Protein AF-A0A2H3CE63-F1 (afdb_monomer_lite)

Sequence (148 aa):
FRTIIHSARSVQRCSPAITLVVSEGSTDFSVSFKISPFRQHSTDNQELPSFETFNFQRMLAQLVNIGSPATDALTCLESNEADTGHVYLFSHAIIGNMLDILQSKEHGFPTDVQDEVRTIIYYCHNEIMGKQGQLYSPIYLATVYLNP

Structure (mmCIF, N/CA/C/O backbone):
data_AF-A0A2H3CE63-F1
#
_entry.id   AF-A0A2H3CE63-F1
#
loop_
_atom_site.group_PDB
_atom_site.id
_atom_site.type_symbol
_atom_site.label_atom_id
_atom_site.label_alt_id
_atom_site.label_comp_id
_atom_site.label_asym_id
_atom_site.label_entity_id
_atom_site.label_seq_id
_atom_site.pdbx_PDB_ins_code
_atom_site.Cartn_x
_atom_site.Cartn_y
_atom_site.Cartn_z
_atom_site.occupancy
_atom_site.B_iso_or_equiv
_atom_site.auth_seq_id
_atom_site.auth_comp_id
_atom_site.auth_asym_id
_atom_site.auth_atom_id
_atom_site.pdbx_PDB_model_num
ATOM 1 N N . PHE A 1 1 ? -6.321 8.670 -4.808 1.00 71.31 1 PHE A N 1
ATOM 2 C CA . PHE A 1 1 ? -5.746 7.568 -4.005 1.00 71.31 1 PHE A CA 1
ATOM 3 C C . PHE A 1 1 ? -5.067 8.079 -2.730 1.00 71.31 1 PHE A C 1
ATOM 5 O O . PHE A 1 1 ? -5.590 7.815 -1.657 1.00 71.31 1 PHE A O 1
ATOM 12 N N . ARG A 1 2 ? -4.009 8.905 -2.824 1.00 85.75 2 ARG A N 1
ATOM 13 C CA . ARG A 1 2 ? -3.311 9.553 -1.686 1.00 85.75 2 ARG A CA 1
ATOM 14 C C . ARG A 1 2 ? -4.234 10.172 -0.623 1.00 85.75 2 ARG A C 1
ATOM 16 O O . ARG A 1 2 ? -4.022 9.971 0.566 1.00 85.75 2 ARG A O 1
ATOM 23 N N . THR A 1 3 ? -5.300 10.856 -1.041 1.00 90.00 3 THR A N 1
ATOM 24 C CA . THR A 1 3 ? -6.294 11.449 -0.128 1.00 90.00 3 THR A CA 1
ATOM 25 C C . THR A 1 3 ? -6.951 10.421 0.791 1.00 90.00 3 THR A C 1
ATOM 27 O O . THR A 1 3 ? -7.083 10.684 1.978 1.00 90.00 3 THR A O 1
ATOM 30 N N . ILE A 1 4 ? -7.313 9.238 0.278 1.00 93.38 4 ILE A N 1
ATOM 31 C CA . ILE A 1 4 ? -7.984 8.190 1.066 1.00 93.38 4 ILE A CA 1
ATOM 32 C C . ILE A 1 4 ? -7.048 7.676 2.163 1.00 93.38 4 ILE A C 1
ATOM 34 O O . ILE A 1 4 ? -7.460 7.561 3.313 1.00 93.38 4 ILE A O 1
ATOM 38 N N . ILE A 1 5 ? -5.778 7.428 1.828 1.00 95.00 5 ILE A N 1
ATOM 39 C CA . ILE A 1 5 ? -4.772 6.956 2.790 1.00 95.00 5 ILE A CA 1
ATOM 40 C C . ILE A 1 5 ? -4.473 8.026 3.845 1.00 95.00 5 ILE A C 1
ATOM 42 O O . ILE A 1 5 ? -4.409 7.711 5.032 1.00 95.00 5 ILE A O 1
ATOM 46 N N . HIS A 1 6 ? -4.374 9.300 3.456 1.00 92.88 6 HIS A N 1
ATOM 47 C CA . HIS A 1 6 ? -4.218 10.401 4.415 1.00 92.88 6 HIS A CA 1
ATOM 48 C C . HIS A 1 6 ? -5.427 10.552 5.335 1.00 92.88 6 HIS A C 1
ATOM 50 O O . HIS A 1 6 ? -5.250 10.707 6.543 1.00 92.88 6 HIS A O 1
ATOM 56 N N . SER A 1 7 ? -6.646 10.452 4.801 1.00 94.06 7 SER A N 1
ATOM 57 C CA . SER A 1 7 ? -7.869 10.451 5.607 1.00 94.06 7 SER A CA 1
ATOM 58 C C . SER A 1 7 ? -7.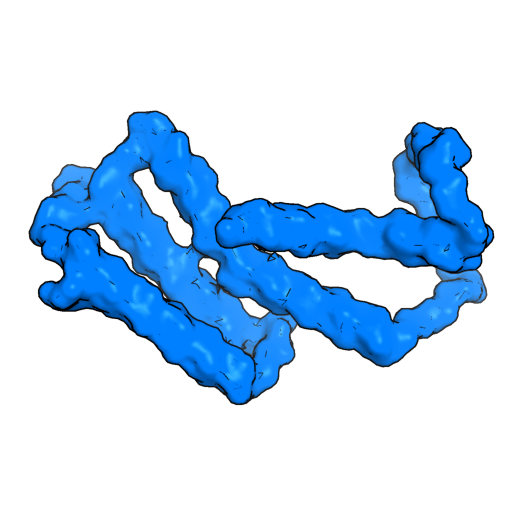889 9.273 6.581 1.00 94.06 7 SER A C 1
ATOM 60 O O . SER A 1 7 ? -8.117 9.482 7.769 1.00 94.06 7 SER A O 1
ATOM 62 N N . ALA A 1 8 ? -7.566 8.061 6.124 1.00 95.31 8 ALA A N 1
ATOM 63 C CA . ALA A 1 8 ? -7.467 6.873 6.972 1.00 95.31 8 ALA A CA 1
ATOM 64 C C . ALA A 1 8 ? -6.427 7.049 8.093 1.00 95.31 8 ALA A C 1
ATOM 66 O O . ALA A 1 8 ? -6.708 6.776 9.260 1.00 95.31 8 ALA A O 1
ATOM 67 N N . ARG A 1 9 ? -5.250 7.595 7.769 1.00 93.75 9 ARG A N 1
ATOM 68 C CA . ARG A 1 9 ? -4.195 7.900 8.745 1.00 93.75 9 ARG A CA 1
ATOM 69 C C . ARG A 1 9 ? -4.624 8.983 9.736 1.00 93.75 9 ARG A C 1
ATOM 71 O O . ARG A 1 9 ? -4.278 8.904 10.913 1.00 93.75 9 ARG A O 1
ATOM 78 N N . SER A 1 10 ? -5.392 9.977 9.288 1.00 93.75 10 SER A N 1
ATOM 79 C CA . SER A 1 10 ? -5.977 10.989 10.170 1.00 93.75 10 SER A CA 1
ATOM 80 C C . SER A 1 10 ? -6.978 10.365 11.137 1.00 93.75 10 SER A C 1
ATOM 82 O O . SER A 1 10 ? -6.900 10.634 12.331 1.00 93.75 10 SER A O 1
ATOM 84 N N . VAL A 1 11 ? -7.868 9.490 10.658 1.00 93.38 11 VAL A N 1
ATOM 85 C CA . VAL A 1 11 ? -8.806 8.751 11.518 1.00 93.38 11 VAL A CA 1
ATOM 86 C C . VAL A 1 11 ? -8.043 7.909 12.541 1.00 93.38 11 VAL A C 1
ATOM 88 O O . VAL A 1 11 ? -8.357 7.962 13.726 1.00 93.38 11 VAL A O 1
ATOM 91 N N . GLN A 1 12 ? -6.992 7.201 12.117 1.00 93.00 12 GLN A N 1
ATOM 92 C CA . GLN A 1 12 ? -6.167 6.381 13.005 1.00 93.00 12 GLN A CA 1
ATOM 93 C C . GLN A 1 12 ? -5.517 7.219 14.118 1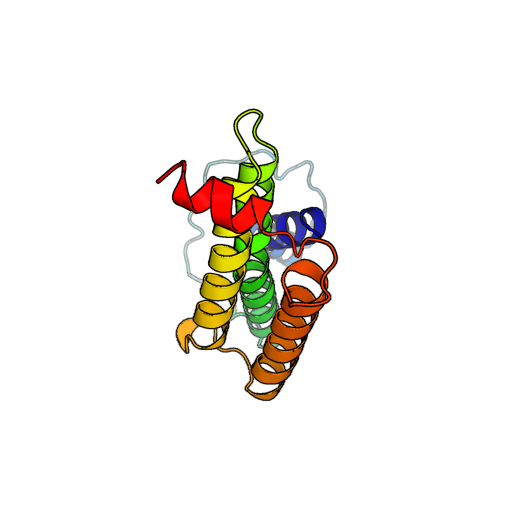.00 93.00 12 GLN A C 1
ATOM 95 O O . GLN A 1 12 ? -5.580 6.849 15.289 1.00 93.00 12 GLN A O 1
ATOM 100 N N . ARG A 1 13 ? -4.942 8.380 13.777 1.00 90.19 13 ARG A N 1
ATOM 101 C CA . ARG A 1 13 ? -4.321 9.301 14.747 1.00 90.19 13 ARG A CA 1
ATOM 102 C C . ARG A 1 13 ? -5.335 9.948 15.685 1.00 90.19 13 ARG A C 1
ATOM 104 O O . ARG A 1 13 ? -5.039 10.149 16.858 1.00 90.19 13 ARG A O 1
ATOM 111 N N . CYS A 1 14 ? -6.519 10.272 15.176 1.00 89.75 14 CYS A N 1
ATOM 112 C CA . CYS A 1 14 ? -7.588 10.891 15.950 1.00 89.75 14 CYS A CA 1
ATOM 113 C C . CYS A 1 14 ? -8.442 9.872 16.718 1.00 89.75 14 CYS A C 1
ATOM 115 O O . CYS A 1 14 ? -9.298 10.294 17.490 1.00 89.75 14 CYS A O 1
ATOM 117 N N . SER A 1 15 ? -8.215 8.561 16.563 1.00 86.88 15 SER A N 1
ATOM 118 C CA . SER A 1 15 ? -9.024 7.513 17.202 1.00 86.88 15 SER A CA 1
ATOM 119 C C . SER A 1 15 ? -9.197 7.700 18.717 1.00 86.88 15 SER A C 1
ATOM 121 O O . SER A 1 15 ? -10.332 7.542 19.170 1.00 86.88 15 SER A O 1
ATOM 123 N N . PRO A 1 16 ? -8.174 8.090 19.509 1.00 83.38 16 PRO A N 1
ATOM 124 C CA . PRO A 1 16 ? -8.363 8.344 20.939 1.00 83.38 16 PRO A CA 1
ATOM 125 C C . PRO A 1 16 ? -9.325 9.506 21.215 1.00 83.38 16 PRO A C 1
ATOM 127 O O . PRO A 1 16 ? -10.220 9.383 22.045 1.00 83.38 16 PRO A O 1
ATOM 130 N N . ALA A 1 17 ? -9.186 10.612 20.478 1.00 82.12 17 ALA A N 1
ATOM 131 C CA . ALA A 1 17 ? -10.049 11.783 20.625 1.00 82.12 17 ALA A CA 1
ATOM 132 C C . ALA A 1 17 ? -11.488 11.494 20.169 1.00 82.12 17 ALA A C 1
ATOM 134 O O . ALA A 1 17 ? -12.435 11.891 20.838 1.00 82.12 17 ALA A O 1
ATOM 135 N N . ILE A 1 18 ? -11.656 10.755 19.067 1.00 83.38 18 ILE A N 1
ATOM 136 C CA . ILE A 1 18 ? -12.970 10.311 18.580 1.00 83.38 18 ILE A CA 1
ATOM 137 C C . ILE A 1 18 ? -13.649 9.429 19.634 1.00 83.38 18 ILE A C 1
ATOM 139 O O . ILE A 1 18 ? -14.820 9.631 19.937 1.00 83.38 18 ILE A O 1
ATOM 143 N N . THR A 1 19 ? -12.908 8.487 20.224 1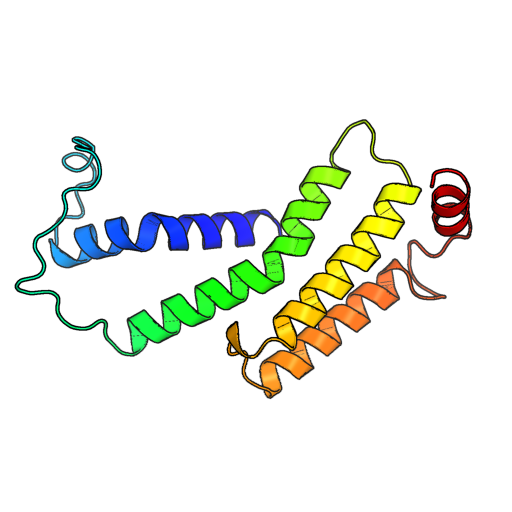.00 81.25 19 THR A N 1
ATOM 144 C CA . THR A 1 19 ? -13.434 7.589 21.264 1.00 81.25 19 THR A CA 1
ATOM 145 C C . THR A 1 19 ? -13.881 8.373 22.495 1.00 81.25 19 THR A C 1
ATOM 147 O O . THR A 1 19 ? -14.967 8.124 23.008 1.00 81.25 19 THR A O 1
ATOM 150 N N . LEU A 1 20 ? -13.085 9.361 22.922 1.00 77.25 20 LEU A N 1
ATOM 151 C CA . LEU A 1 20 ? -13.419 10.239 24.043 1.00 77.25 20 LEU A CA 1
ATOM 152 C C . LEU A 1 20 ? -14.741 10.982 23.795 1.00 77.25 20 LEU A C 1
ATOM 154 O O . LEU A 1 20 ? -15.663 10.869 24.596 1.00 77.25 20 LEU A O 1
ATOM 158 N N . VAL A 1 21 ? -14.861 11.663 22.653 1.00 76.38 21 VAL A N 1
ATOM 159 C CA . VAL A 1 21 ? -16.064 12.431 22.282 1.00 76.38 21 VAL A CA 1
ATOM 160 C C . VAL A 1 21 ? -17.311 11.546 22.248 1.00 76.38 21 VAL A C 1
ATOM 162 O O . VAL A 1 21 ? -18.364 11.939 22.747 1.00 76.38 21 VAL A O 1
ATOM 165 N N . VAL A 1 22 ? -17.196 10.333 21.699 1.00 76.00 22 VAL A N 1
ATOM 166 C CA . VAL A 1 22 ? -18.303 9.367 21.674 1.00 76.00 22 VAL A CA 1
ATOM 167 C C . VAL A 1 22 ? -18.674 8.916 23.090 1.00 76.00 22 VAL A C 1
ATOM 169 O O . VAL A 1 22 ? -19.859 8.845 23.406 1.00 76.00 22 VAL A O 1
ATOM 172 N N . SER A 1 23 ? -17.687 8.649 23.951 1.00 74.62 23 SER A N 1
ATOM 173 C CA . SER A 1 23 ? -17.920 8.199 25.331 1.00 74.62 23 SER A CA 1
ATOM 174 C C . SER A 1 23 ? -18.524 9.277 26.239 1.00 74.62 23 SER A C 1
ATOM 176 O O . SER A 1 23 ? -19.321 8.963 27.118 1.00 74.62 23 SER A O 1
ATOM 178 N N . GLU A 1 24 ? -18.194 10.550 26.008 1.00 73.69 24 GLU A N 1
ATOM 179 C CA . GLU A 1 24 ? -18.690 11.681 26.799 1.00 73.69 24 GLU A CA 1
ATOM 180 C C . GLU A 1 24 ? -20.085 12.155 26.349 1.00 73.69 24 GLU A C 1
ATOM 182 O O . GLU A 1 24 ? -20.701 12.983 27.020 1.00 73.69 24 GLU A O 1
ATOM 187 N N . GLY A 1 25 ? -20.597 11.661 25.211 1.00 63.38 25 GLY A N 1
ATOM 188 C CA . GLY A 1 25 ? -21.910 12.032 24.664 1.00 63.38 25 GLY A CA 1
ATOM 189 C C . GLY A 1 25 ? -22.042 13.510 24.266 1.00 63.38 25 GLY A C 1
ATOM 190 O O . GLY A 1 25 ? -23.127 13.954 23.892 1.00 63.38 25 GLY A O 1
ATOM 191 N N . SER A 1 26 ? -20.951 14.277 24.339 1.00 59.06 26 SER A N 1
ATOM 192 C CA . SER A 1 26 ? -20.899 15.697 24.012 1.00 59.06 26 SER A CA 1
ATOM 193 C C . SER A 1 26 ? -20.242 15.877 22.650 1.00 59.06 26 SER A C 1
ATOM 195 O O . SER A 1 26 ? -19.027 15.785 22.507 1.00 59.06 26 SER A O 1
ATOM 197 N N . THR A 1 27 ? -21.044 16.167 21.628 1.00 57.66 27 THR A N 1
ATOM 198 C CA . THR A 1 27 ? -20.561 16.514 20.280 1.00 57.66 27 THR A CA 1
ATOM 199 C C . THR A 1 27 ? -20.026 17.948 20.193 1.00 57.66 27 THR A C 1
ATOM 201 O O . THR A 1 27 ? -19.809 18.463 19.095 1.00 57.66 27 THR A O 1
ATOM 204 N N . ASP A 1 28 ? -19.868 18.630 21.330 1.00 54.25 28 ASP A N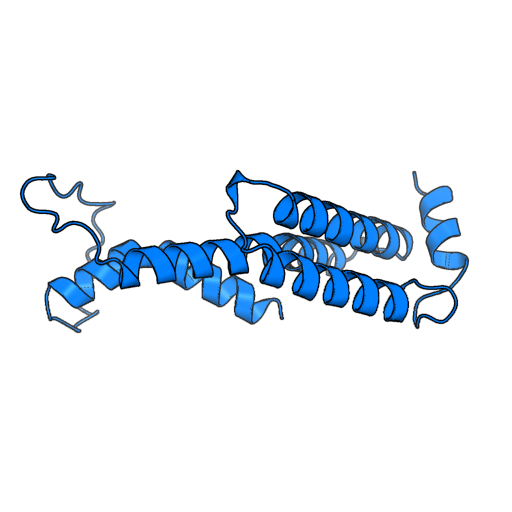 1
ATOM 205 C CA . ASP A 1 28 ? -19.428 20.015 21.370 1.00 54.25 28 ASP A CA 1
ATOM 206 C C . ASP A 1 28 ? -17.897 20.110 21.332 1.00 54.25 28 ASP A C 1
ATOM 208 O O . ASP A 1 28 ? -17.201 20.173 22.349 1.00 54.25 28 ASP A O 1
ATOM 212 N N . PHE A 1 29 ? -17.368 20.155 20.108 1.00 55.44 29 PHE A N 1
ATOM 213 C CA . PHE A 1 29 ? -15.945 20.361 19.841 1.00 55.44 29 PHE A CA 1
ATOM 214 C C . PHE A 1 29 ? -15.427 21.738 20.309 1.00 55.44 29 PHE A C 1
ATOM 216 O O . PHE A 1 29 ? -14.217 21.981 20.268 1.00 55.44 29 PHE A O 1
ATOM 223 N N . SER A 1 30 ? -16.310 22.647 20.757 1.00 54.28 30 SER A N 1
ATOM 224 C CA . SER A 1 30 ? -15.926 23.977 21.245 1.00 54.28 30 SER A CA 1
ATOM 225 C C . SER A 1 30 ? -15.240 23.942 22.617 1.00 54.28 30 SER A C 1
ATOM 227 O O . SER A 1 30 ? -14.412 24.806 22.912 1.00 54.28 30 SER A O 1
ATOM 229 N N . VAL A 1 31 ? -15.505 22.915 23.435 1.00 48.56 31 VAL A N 1
ATOM 230 C CA . VAL A 1 31 ? -14.929 22.779 24.787 1.00 48.56 31 VAL A CA 1
ATOM 231 C C . VAL A 1 31 ? -13.612 21.988 24.771 1.00 48.56 31 VAL A C 1
ATOM 233 O O . VAL A 1 31 ? -12.720 22.238 25.586 1.00 48.56 31 VAL A O 1
ATOM 236 N N . SER A 1 32 ? -13.427 21.096 23.792 1.00 46.25 32 SER A N 1
ATOM 237 C CA . SER A 1 32 ? -12.270 20.192 23.694 1.00 46.25 32 SER A CA 1
ATOM 238 C C . SER A 1 32 ? -10.975 20.839 23.179 1.00 46.25 32 SER A C 1
ATOM 240 O O . SER A 1 32 ? -9.924 20.205 23.205 1.00 46.25 32 SER A O 1
ATOM 242 N N . PHE A 1 33 ? -11.004 22.105 22.742 1.00 44.62 33 PHE A N 1
ATOM 243 C CA . PHE A 1 33 ? -9.795 22.819 22.296 1.00 44.62 33 PHE A CA 1
ATOM 244 C C . PHE A 1 33 ? -8.943 23.388 23.445 1.00 44.62 33 PHE A C 1
ATOM 246 O O . PHE A 1 33 ? -7.871 23.947 23.206 1.00 44.62 33 PHE A O 1
ATOM 253 N N . LYS A 1 34 ? -9.346 23.187 24.709 1.00 43.62 34 LYS A N 1
ATOM 254 C CA . LYS A 1 34 ? -8.428 23.273 25.858 1.00 43.62 34 LYS A CA 1
ATOM 255 C C . LYS A 1 34 ? -7.568 22.008 25.917 1.00 43.62 34 LYS A C 1
ATOM 257 O O . LYS A 1 34 ? -7.656 21.217 26.851 1.00 43.62 34 LYS A O 1
ATOM 262 N N . ILE A 1 35 ? -6.745 21.813 24.892 1.00 44.34 35 ILE A N 1
ATOM 263 C CA . ILE A 1 35 ? -5.771 20.728 24.821 1.00 44.34 35 ILE A CA 1
ATOM 264 C C . ILE A 1 35 ? -4.686 21.032 25.864 1.00 44.34 35 ILE A C 1
ATOM 266 O O . ILE A 1 35 ? -3.698 21.706 25.580 1.00 44.34 35 ILE A O 1
ATOM 270 N N . SER A 1 36 ? -4.865 20.544 27.095 1.00 39.94 36 SER A N 1
ATOM 271 C CA . SER A 1 36 ? -3.696 20.135 27.872 1.00 39.94 36 SER A CA 1
ATOM 272 C C . SER A 1 36 ? -3.080 18.949 27.123 1.00 39.94 36 SER A C 1
ATOM 274 O O . SER A 1 36 ? -3.830 18.139 26.566 1.00 39.94 36 SER A O 1
ATOM 276 N N . PRO A 1 37 ? -1.746 18.819 27.063 1.00 45.03 37 PRO A N 1
ATOM 277 C CA . PRO A 1 37 ? -1.140 17.701 26.360 1.00 45.03 37 PRO A CA 1
ATOM 278 C C . PRO A 1 37 ? -1.648 16.433 27.039 1.00 45.03 37 PRO A C 1
ATOM 280 O O . PRO A 1 37 ? -1.574 16.352 28.262 1.00 45.03 37 PRO A O 1
ATOM 283 N N . PHE A 1 38 ? -2.241 15.523 26.262 1.00 46.41 38 PHE A N 1
ATOM 284 C CA . PHE A 1 38 ? -2.480 14.127 26.627 1.00 46.41 38 PHE A CA 1
ATOM 285 C C . PHE A 1 38 ? -2.672 13.913 28.131 1.00 46.41 38 PHE A C 1
ATOM 287 O O . PHE A 1 38 ? -1.752 13.472 28.823 1.00 46.41 38 PHE A O 1
ATOM 294 N N . ARG A 1 39 ? -3.848 14.265 28.666 1.00 42.41 39 ARG A N 1
ATOM 295 C CA . ARG A 1 39 ? -4.173 13.883 30.040 1.00 42.41 39 ARG A CA 1
ATOM 296 C C . ARG A 1 39 ? -4.089 12.359 30.074 1.00 42.41 39 ARG A C 1
ATOM 298 O O . ARG A 1 39 ? -4.900 11.687 29.445 1.00 42.41 39 ARG A O 1
ATOM 305 N N . GLN A 1 40 ? -3.063 11.844 30.748 1.00 45.31 40 GLN A N 1
ATOM 306 C CA . GLN A 1 40 ? -2.981 10.462 31.193 1.00 45.31 40 GLN A CA 1
ATOM 307 C C . GLN A 1 40 ? -4.264 10.213 31.981 1.00 45.31 40 GLN A C 1
ATOM 309 O O . GLN A 1 40 ? -4.383 10.620 33.135 1.00 45.31 40 GLN A O 1
ATOM 314 N N . HIS A 1 41 ? -5.287 9.676 31.322 1.00 44.34 41 HIS A N 1
ATOM 315 C CA . HIS A 1 41 ? -6.438 9.171 32.035 1.00 44.34 41 HIS A CA 1
ATOM 316 C C . HIS A 1 41 ? -5.963 7.915 32.741 1.00 44.34 41 HIS A C 1
ATOM 318 O O . HIS A 1 41 ? -5.635 6.912 32.111 1.00 44.34 41 HIS A O 1
ATOM 324 N N . SER A 1 42 ? -5.842 8.053 34.059 1.00 41.66 42 SER A N 1
ATOM 325 C CA . SER A 1 42 ? -5.662 6.966 34.997 1.00 41.66 42 SER A CA 1
ATOM 326 C C . SER A 1 42 ? -6.622 5.835 34.636 1.00 41.66 42 SER A C 1
ATOM 328 O O . SER A 1 42 ? -7.833 6.018 34.508 1.00 41.66 42 SER A O 1
ATOM 330 N N . THR A 1 43 ? -6.018 4.683 34.407 1.00 43.94 43 THR A N 1
ATOM 331 C CA . THR A 1 43 ? -6.567 3.421 33.927 1.00 43.94 43 THR A CA 1
ATOM 332 C C . THR A 1 43 ? -7.416 2.718 34.986 1.00 43.94 43 THR A C 1
ATOM 334 O O . THR A 1 43 ? -7.063 1.617 35.388 1.00 43.94 43 THR A O 1
ATOM 337 N N . ASP A 1 44 ? -8.505 3.326 35.460 1.00 41.28 44 ASP A N 1
ATOM 338 C CA . ASP A 1 44 ? -9.352 2.654 36.463 1.00 41.28 44 ASP A CA 1
ATOM 339 C C . ASP A 1 44 ? -10.679 2.115 35.914 1.00 41.28 44 ASP A C 1
ATOM 341 O O . ASP A 1 44 ? -11.219 1.193 36.507 1.00 41.28 44 ASP A O 1
ATOM 345 N N . ASN A 1 45 ? -11.177 2.575 34.755 1.00 44.94 45 ASN A N 1
ATOM 346 C CA . ASN A 1 45 ? -12.450 2.091 34.184 1.00 44.94 45 ASN A CA 1
ATOM 347 C C . ASN A 1 45 ? -12.462 2.028 32.640 1.00 44.94 45 ASN A C 1
ATOM 349 O O . ASN A 1 45 ? -13.465 2.372 32.016 1.00 44.94 45 ASN A O 1
ATOM 353 N N . GLN A 1 46 ? -11.360 1.645 31.984 1.00 54.91 46 GLN A N 1
ATOM 354 C CA . GLN A 1 46 ? -11.421 1.399 30.536 1.00 54.91 46 GLN A CA 1
ATOM 355 C C . GLN A 1 46 ? -12.188 0.101 30.275 1.00 54.91 46 GLN A C 1
ATOM 357 O O . GLN A 1 46 ? -11.651 -0.994 30.448 1.00 54.91 46 GLN A O 1
ATOM 362 N N . GLU A 1 47 ? -13.445 0.232 29.850 1.00 59.22 47 GLU A N 1
ATOM 363 C CA . GLU A 1 47 ? -14.159 -0.854 29.188 1.00 59.22 47 GLU A CA 1
ATOM 364 C C . GLU A 1 47 ? -13.276 -1.383 28.053 1.00 59.22 47 GLU A C 1
ATOM 366 O O . GLU A 1 47 ? -12.757 -0.619 27.231 1.00 59.22 47 GLU A O 1
ATOM 371 N N . LEU A 1 48 ? -13.051 -2.699 28.048 1.00 65.19 48 LEU A N 1
ATOM 372 C CA . LEU A 1 48 ? -12.319 -3.361 26.976 1.00 65.19 48 LEU A CA 1
ATOM 373 C C . LEU A 1 48 ? -12.969 -2.981 25.636 1.00 65.19 48 LEU A C 1
ATOM 375 O O . LEU A 1 48 ? -14.199 -3.021 25.534 1.00 65.19 48 LEU A O 1
ATOM 379 N N . PRO A 1 49 ? -12.178 -2.615 24.609 1.00 71.12 49 PRO A N 1
ATOM 380 C CA . PRO A 1 49 ? -12.735 -2.261 23.315 1.00 71.12 49 PRO A CA 1
ATOM 381 C C . PRO A 1 49 ? -13.595 -3.414 22.801 1.00 71.12 49 PRO A C 1
ATOM 383 O O . PRO A 1 49 ? -13.197 -4.580 22.866 1.00 71.12 49 PRO A O 1
ATOM 386 N N . SER A 1 50 ? -14.781 -3.081 22.289 1.00 83.44 50 SER A N 1
ATOM 387 C CA . SER A 1 50 ? -15.649 -4.073 21.665 1.00 83.44 50 SER A CA 1
ATOM 388 C C . SER A 1 50 ? -14.914 -4.769 20.516 1.00 83.44 50 SER A C 1
ATOM 390 O O . SER A 1 50 ? -14.008 -4.205 19.890 1.00 83.44 50 SER A O 1
ATOM 392 N N . PHE A 1 51 ? -15.329 -5.999 20.215 1.00 86.81 51 PHE A N 1
ATOM 393 C CA . PHE A 1 51 ? -14.786 -6.755 19.087 1.00 86.81 51 PHE A CA 1
ATOM 394 C C . PHE A 1 51 ? -14.856 -5.957 17.773 1.00 86.81 51 PHE A C 1
ATOM 396 O O . PHE A 1 51 ? -13.899 -5.951 17.001 1.00 86.81 51 PHE A O 1
ATOM 403 N N . GLU A 1 52 ? -15.942 -5.209 17.569 1.00 88.44 52 GLU A N 1
ATOM 404 C CA . GLU A 1 52 ? -16.130 -4.345 16.400 1.00 88.44 52 GLU A CA 1
ATOM 405 C C . GLU A 1 52 ? -15.109 -3.204 16.342 1.00 88.44 52 GLU A C 1
ATOM 407 O O . GLU A 1 52 ? -14.506 -2.969 15.295 1.00 88.44 52 GLU A O 1
ATOM 412 N N . THR A 1 53 ? -14.849 -2.529 17.466 1.00 86.00 53 THR A N 1
ATOM 413 C CA . THR A 1 53 ? -13.840 -1.460 17.540 1.00 86.00 53 THR A CA 1
ATOM 414 C C . THR A 1 53 ? -12.449 -1.999 17.231 1.00 86.00 53 THR A C 1
ATOM 416 O O . THR A 1 53 ? -11.707 -1.398 16.452 1.00 86.00 53 THR A O 1
ATOM 419 N N . PHE A 1 54 ? -12.104 -3.156 17.800 1.00 88.12 54 PHE A N 1
ATOM 420 C CA . PHE A 1 54 ? -10.831 -3.813 17.525 1.00 88.12 54 PHE A CA 1
ATOM 421 C C . PHE A 1 54 ? -10.704 -4.195 16.045 1.00 88.12 54 PHE A C 1
ATOM 423 O O . PHE A 1 54 ? -9.682 -3.918 15.413 1.00 88.12 54 PHE A O 1
ATOM 430 N N . ASN A 1 55 ? -11.751 -4.790 15.464 1.00 91.31 55 ASN A N 1
ATOM 431 C CA . ASN A 1 55 ? -11.744 -5.192 14.063 1.00 91.31 55 ASN A CA 1
ATOM 432 C C . ASN A 1 55 ? -11.626 -3.982 13.126 1.00 91.31 55 ASN A C 1
ATOM 434 O O . ASN A 1 55 ? -10.811 -4.004 12.204 1.00 91.31 55 ASN A O 1
ATOM 438 N N . PHE A 1 56 ? -12.356 -2.899 13.402 1.00 92.00 56 PHE A N 1
ATOM 439 C CA . PHE A 1 56 ? -12.239 -1.647 12.658 1.00 92.00 56 PHE A CA 1
ATOM 440 C C . PHE A 1 56 ? -10.817 -1.079 12.716 1.00 92.00 56 PHE A C 1
ATOM 442 O O . PHE A 1 56 ? -10.238 -0.769 11.675 1.00 92.00 56 PHE A O 1
ATOM 449 N N . GLN A 1 57 ? -10.220 -0.982 13.909 1.00 91.81 57 GLN A N 1
ATOM 450 C CA . GLN A 1 57 ? -8.850 -0.481 14.074 1.00 91.81 57 GLN A CA 1
ATOM 451 C C . GLN A 1 57 ? -7.832 -1.340 13.318 1.00 91.81 57 GLN A C 1
ATOM 453 O O . GLN A 1 57 ? -6.931 -0.803 12.669 1.00 91.81 57 GLN A O 1
ATOM 458 N N . ARG A 1 58 ? -8.001 -2.666 13.351 1.00 92.50 58 ARG A N 1
ATOM 459 C CA . ARG A 1 58 ? -7.165 -3.609 12.603 1.00 92.50 58 ARG A CA 1
ATOM 460 C C . ARG A 1 58 ? -7.287 -3.400 11.094 1.00 92.50 58 ARG A C 1
ATOM 462 O O . ARG A 1 58 ? -6.267 -3.250 10.426 1.00 92.50 58 ARG A O 1
ATOM 469 N N . MET A 1 59 ? -8.507 -3.346 10.561 1.00 94.25 59 MET A N 1
ATOM 470 C CA . MET A 1 59 ? -8.749 -3.129 9.128 1.00 94.25 59 MET A CA 1
ATOM 471 C C . MET A 1 59 ? -8.242 -1.758 8.663 1.00 94.25 59 MET A C 1
ATOM 473 O O . MET A 1 59 ? -7.660 -1.635 7.586 1.00 94.25 59 MET A O 1
ATOM 477 N N . LEU A 1 60 ? -8.402 -0.725 9.494 1.00 95.19 60 LEU A N 1
ATOM 478 C CA . LEU A 1 60 ? -7.873 0.607 9.222 1.00 95.19 60 LEU A CA 1
ATOM 479 C C . LEU A 1 60 ? -6.341 0.598 9.156 1.00 95.19 60 LEU A C 1
ATOM 481 O O . LEU A 1 60 ? -5.762 1.180 8.240 1.00 95.19 60 LEU A O 1
ATOM 485 N N . ALA A 1 61 ? -5.680 -0.086 10.094 1.00 94.62 61 ALA A N 1
ATOM 486 C CA . ALA A 1 61 ? -4.228 -0.234 10.087 1.00 94.62 61 ALA A CA 1
ATOM 487 C C . ALA A 1 61 ? -3.741 -0.993 8.845 1.00 94.62 61 ALA A C 1
ATOM 489 O O . ALA A 1 61 ? -2.784 -0.565 8.208 1.00 94.62 61 ALA A O 1
ATOM 490 N N . GLN A 1 62 ? -4.431 -2.067 8.456 1.00 94.88 62 GLN A N 1
ATOM 491 C CA . GLN A 1 62 ? -4.146 -2.820 7.233 1.00 94.88 62 GLN A CA 1
ATOM 492 C C . GLN A 1 62 ? -4.218 -1.939 5.982 1.00 94.88 62 GLN A C 1
ATOM 494 O O . GLN A 1 62 ? -3.278 -1.934 5.186 1.00 94.88 62 GLN A O 1
ATOM 499 N N . LEU A 1 63 ? -5.284 -1.143 5.844 1.00 95.06 63 LEU A N 1
ATOM 500 C CA . LEU A 1 63 ? -5.452 -0.200 4.736 1.00 95.06 63 LEU A CA 1
ATOM 501 C C . LEU A 1 63 ? -4.331 0.848 4.697 1.00 95.06 63 LEU A C 1
ATOM 503 O O . LEU A 1 63 ? -3.773 1.125 3.634 1.00 95.06 63 LEU A O 1
ATOM 507 N N . VAL A 1 64 ? -3.991 1.432 5.851 1.00 95.44 64 VAL A N 1
ATOM 508 C CA . VAL A 1 64 ? -2.908 2.421 5.947 1.00 95.44 64 VAL A CA 1
ATOM 509 C C . VAL A 1 64 ? -1.572 1.785 5.576 1.00 95.44 64 VAL A C 1
ATOM 511 O O . VAL A 1 64 ? -0.842 2.362 4.774 1.00 95.44 64 VAL A O 1
ATOM 514 N N . ASN A 1 65 ? -1.261 0.598 6.099 1.00 94.56 65 ASN A N 1
ATOM 515 C CA . ASN A 1 65 ? 0.011 -0.072 5.844 1.00 94.56 65 ASN A CA 1
ATOM 516 C C . ASN A 1 65 ? 0.183 -0.385 4.356 1.00 94.56 65 ASN A C 1
ATOM 518 O O . ASN A 1 65 ? 1.178 0.026 3.768 1.00 94.56 65 ASN A O 1
ATOM 522 N N . ILE A 1 66 ? -0.804 -1.021 3.717 1.00 95.06 66 ILE A N 1
ATOM 523 C CA . ILE A 1 66 ? -0.680 -1.402 2.303 1.00 95.06 66 ILE A CA 1
ATOM 524 C C . ILE A 1 66 ? -0.676 -0.190 1.359 1.00 95.06 66 ILE A C 1
ATOM 526 O O . ILE A 1 66 ? -0.027 -0.221 0.319 1.00 95.06 66 ILE A O 1
ATOM 530 N N . GLY A 1 67 ? -1.367 0.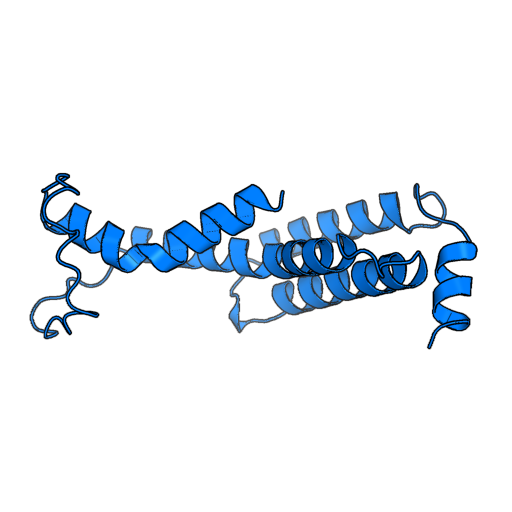901 1.711 1.00 94.06 67 GLY A N 1
ATOM 531 C CA . GLY A 1 67 ? -1.457 2.104 0.877 1.00 94.06 67 GLY A CA 1
ATOM 532 C C . GLY A 1 67 ? -0.339 3.133 1.082 1.00 94.06 67 GLY A C 1
ATOM 533 O O . GLY A 1 67 ? -0.158 4.016 0.234 1.00 94.06 67 GLY A O 1
ATOM 534 N N . SER A 1 68 ? 0.409 3.050 2.188 1.00 93.88 68 SER A N 1
ATOM 535 C CA . SER A 1 68 ? 1.469 4.015 2.516 1.00 93.88 68 SER A CA 1
ATOM 536 C C . SER A 1 68 ? 2.633 4.004 1.517 1.00 93.88 68 SER A C 1
ATOM 538 O O . SER A 1 68 ? 2.957 5.091 1.044 1.00 93.88 68 SER A O 1
ATOM 540 N N . PRO A 1 69 ? 3.189 2.850 1.080 1.00 94.69 69 PRO A N 1
ATOM 541 C CA . PRO A 1 69 ? 4.317 2.832 0.144 1.00 94.69 69 PRO A CA 1
ATOM 542 C C . PRO A 1 69 ? 4.073 3.652 -1.128 1.00 94.69 69 PRO A C 1
ATOM 544 O O . PRO A 1 69 ? 4.908 4.467 -1.513 1.00 94.69 69 PRO A O 1
ATOM 547 N N . ALA A 1 70 ? 2.896 3.507 -1.748 1.00 92.12 70 ALA A N 1
ATOM 548 C CA . ALA A 1 70 ? 2.530 4.295 -2.926 1.00 92.12 70 ALA A CA 1
ATOM 549 C C . ALA A 1 70 ? 2.328 5.781 -2.602 1.00 92.12 70 ALA A C 1
ATOM 551 O O . ALA A 1 70 ? 2.695 6.644 -3.392 1.00 92.12 70 ALA A O 1
ATOM 552 N N . THR A 1 71 ? 1.745 6.094 -1.445 1.00 91.50 71 THR A N 1
ATOM 553 C CA . THR A 1 71 ? 1.502 7.479 -1.019 1.00 91.50 71 THR A CA 1
ATOM 554 C C . THR A 1 71 ? 2.804 8.236 -0.746 1.00 91.50 71 THR A C 1
ATOM 556 O O . THR A 1 71 ? 2.936 9.407 -1.119 1.00 91.50 71 THR A O 1
ATOM 559 N N . ASP A 1 72 ? 3.766 7.564 -0.123 1.00 90.56 72 ASP A N 1
ATOM 560 C CA . ASP A 1 72 ? 5.073 8.122 0.202 1.00 90.56 72 ASP A CA 1
ATOM 561 C C . ASP A 1 72 ? 5.909 8.285 -1.073 1.00 90.56 72 ASP A C 1
ATOM 563 O O . ASP A 1 72 ? 6.412 9.375 -1.342 1.00 90.56 72 ASP A O 1
ATOM 567 N N . ALA A 1 73 ? 5.940 7.265 -1.936 1.00 91.31 73 ALA A N 1
ATOM 568 C CA . ALA A 1 73 ? 6.632 7.338 -3.219 1.00 91.31 73 ALA A CA 1
ATOM 569 C C . ALA A 1 73 ? 6.069 8.426 -4.148 1.00 91.31 73 ALA A C 1
ATOM 571 O O . ALA A 1 73 ? 6.841 9.145 -4.774 1.00 91.31 73 ALA A O 1
ATOM 572 N N . LEU A 1 74 ? 4.742 8.611 -4.201 1.00 88.75 74 LEU A N 1
ATOM 573 C CA . LEU A 1 74 ? 4.133 9.721 -4.947 1.00 88.75 74 LEU A CA 1
ATOM 574 C C . LEU A 1 74 ? 4.625 11.081 -4.446 1.00 88.75 74 LEU A C 1
ATOM 576 O O . LEU A 1 74 ? 4.876 11.968 -5.250 1.00 88.75 74 LEU A O 1
ATOM 580 N N . THR A 1 75 ? 4.811 11.235 -3.135 1.00 87.00 75 THR A N 1
ATOM 581 C CA . THR A 1 75 ? 5.341 12.482 -2.566 1.00 87.00 75 THR A CA 1
ATOM 582 C C . THR A 1 75 ? 6.785 12.732 -3.024 1.00 87.00 75 THR A C 1
ATOM 584 O O . THR A 1 75 ? 7.145 13.872 -3.300 1.00 87.00 75 THR A O 1
ATOM 587 N N . CYS A 1 76 ? 7.605 11.683 -3.154 1.00 87.88 76 CYS A N 1
ATOM 588 C CA . CYS A 1 76 ? 8.963 11.791 -3.697 1.00 87.88 76 CYS A CA 1
ATOM 589 C C . CYS A 1 76 ? 8.975 12.086 -5.206 1.00 87.88 76 CYS A C 1
ATOM 591 O O . CYS A 1 76 ? 9.789 12.879 -5.673 1.00 87.88 76 CYS A O 1
ATOM 593 N N . LEU A 1 77 ? 8.060 11.480 -5.965 1.00 89.25 77 LEU A N 1
ATOM 594 C CA . LEU A 1 77 ? 7.932 11.685 -7.411 1.00 89.25 77 LEU A CA 1
ATOM 595 C C . LEU A 1 77 ? 7.339 13.049 -7.786 1.00 89.25 77 LEU A C 1
ATOM 597 O O . LEU A 1 77 ? 7.546 13.514 -8.899 1.00 89.25 77 LEU A O 1
ATOM 601 N N . GLU A 1 78 ? 6.634 13.704 -6.864 1.00 88.25 78 GLU A N 1
ATOM 602 C CA . GLU A 1 78 ? 6.196 15.099 -6.994 1.00 88.25 78 GLU A CA 1
ATOM 603 C C . GLU A 1 78 ? 7.356 16.106 -6.808 1.00 88.25 78 GLU A C 1
ATOM 605 O O . GLU A 1 78 ? 7.146 17.311 -6.950 1.00 88.25 78 GLU A O 1
ATOM 610 N N . SER A 1 79 ? 8.575 15.651 -6.480 1.00 87.50 79 SER A N 1
ATOM 611 C CA . SER A 1 79 ? 9.737 16.537 -6.347 1.00 87.50 79 SER A CA 1
ATOM 612 C C . SER A 1 79 ? 10.239 17.044 -7.704 1.00 87.50 79 SER A C 1
ATOM 614 O O . SER A 1 79 ? 10.189 16.344 -8.712 1.00 87.50 79 SER A O 1
ATOM 616 N N . ASN A 1 80 ? 10.791 18.260 -7.721 1.00 82.69 80 ASN A N 1
ATOM 617 C CA . ASN A 1 80 ? 11.344 18.872 -8.939 1.00 82.69 80 ASN A CA 1
ATOM 618 C C . ASN A 1 80 ? 12.584 18.142 -9.486 1.00 82.69 80 ASN A C 1
ATOM 620 O O . ASN A 1 80 ? 13.002 18.408 -10.609 1.00 82.69 80 ASN A O 1
ATOM 624 N N . GLU A 1 81 ? 13.189 17.272 -8.680 1.00 85.94 81 GLU A N 1
ATOM 625 C CA . GLU A 1 81 ? 14.396 16.511 -9.010 1.00 85.94 81 GLU A CA 1
ATOM 626 C C . GLU A 1 81 ? 14.065 15.100 -9.525 1.00 85.94 81 GLU A C 1
ATOM 628 O O . GLU A 1 81 ? 14.961 14.376 -9.956 1.00 85.94 81 GLU A O 1
ATOM 633 N N . ALA A 1 82 ? 12.786 14.702 -9.505 1.00 86.88 82 ALA A N 1
ATOM 634 C CA . ALA A 1 82 ? 12.362 13.403 -9.999 1.00 86.88 82 ALA A CA 1
ATOM 635 C C . ALA A 1 82 ? 12.563 13.302 -11.519 1.00 86.88 82 ALA A C 1
ATOM 637 O O . ALA A 1 82 ? 12.062 14.111 -12.301 1.00 86.88 82 ALA A O 1
ATOM 638 N N . ASP A 1 83 ? 13.261 12.250 -11.936 1.00 87.56 83 ASP A N 1
ATOM 639 C CA . ASP A 1 83 ? 13.470 11.884 -13.335 1.00 87.56 83 ASP A CA 1
ATOM 640 C C . ASP A 1 83 ? 12.830 10.519 -13.648 1.00 87.56 83 ASP A C 1
ATOM 642 O O . ASP A 1 83 ? 12.212 9.863 -12.801 1.00 87.56 83 ASP A O 1
ATOM 646 N N . THR A 1 84 ? 12.971 10.059 -14.890 1.00 85.88 84 THR A N 1
ATOM 647 C CA . THR A 1 84 ? 12.476 8.743 -15.315 1.00 85.88 84 THR A CA 1
ATOM 648 C C . THR A 1 84 ? 13.126 7.585 -14.552 1.00 85.88 84 THR A C 1
ATOM 650 O O . THR A 1 84 ? 12.476 6.558 -14.356 1.00 85.88 84 THR A O 1
ATOM 653 N N . GLY A 1 85 ? 14.363 7.733 -14.073 1.00 86.25 85 GLY A N 1
ATOM 654 C CA . GLY A 1 85 ? 15.030 6.729 -13.246 1.00 86.25 85 GLY A CA 1
ATOM 655 C C . GLY A 1 85 ? 14.349 6.578 -11.887 1.00 86.25 85 GLY A C 1
ATOM 656 O O . GLY A 1 85 ? 14.010 5.463 -11.480 1.00 86.25 85 GLY A O 1
ATOM 657 N N . HIS A 1 86 ? 14.035 7.700 -11.237 1.00 89.19 86 HIS A N 1
ATOM 658 C CA . HIS A 1 86 ? 13.272 7.715 -9.990 1.00 89.19 86 HIS A CA 1
ATOM 659 C C . HIS A 1 86 ? 11.908 7.035 -10.160 1.00 89.19 86 HIS A C 1
ATOM 661 O O . HIS A 1 86 ? 11.544 6.191 -9.344 1.00 89.19 86 HIS A O 1
ATOM 667 N N . VAL A 1 87 ? 11.171 7.326 -11.240 1.00 88.75 87 VAL A N 1
ATOM 668 C CA . VAL A 1 87 ? 9.871 6.681 -11.526 1.00 88.75 87 VAL A CA 1
ATOM 669 C C . VAL A 1 87 ? 9.998 5.158 -11.576 1.00 88.75 87 VAL A C 1
ATOM 671 O O . VAL A 1 87 ? 9.174 4.450 -10.991 1.00 88.75 87 VAL A O 1
ATOM 674 N N . TYR A 1 88 ? 11.034 4.640 -12.235 1.00 88.25 88 TYR A N 1
ATOM 675 C CA . TYR A 1 88 ? 11.266 3.200 -12.330 1.00 88.25 88 TYR A CA 1
ATOM 676 C C . TYR A 1 88 ? 11.606 2.575 -10.972 1.00 88.25 88 TYR A C 1
ATOM 678 O O . TYR A 1 88 ? 11.003 1.565 -10.594 1.00 88.25 88 TYR A O 1
ATOM 686 N N . LEU A 1 89 ? 12.536 3.185 -10.228 1.00 89.19 89 LEU A N 1
ATOM 687 C CA . LEU A 1 89 ? 12.964 2.714 -8.908 1.00 89.19 89 LEU A CA 1
ATOM 688 C C . LEU A 1 89 ? 11.807 2.723 -7.909 1.00 89.19 89 LEU A C 1
ATOM 690 O O . LEU A 1 89 ? 11.528 1.701 -7.283 1.00 89.19 89 LEU A O 1
ATOM 694 N N . PHE A 1 90 ? 11.087 3.842 -7.806 1.00 90.69 90 PHE A N 1
ATOM 695 C CA . PHE A 1 90 ? 9.944 3.961 -6.909 1.00 90.69 90 PHE A CA 1
ATOM 696 C C . PHE A 1 90 ? 8.835 2.977 -7.277 1.00 90.69 90 PHE A C 1
ATOM 698 O O . PHE A 1 90 ? 8.287 2.348 -6.381 1.00 90.69 90 PHE A O 1
ATOM 705 N N . SER A 1 91 ? 8.544 2.754 -8.562 1.00 89.00 91 SER A N 1
ATOM 706 C CA . SER A 1 91 ? 7.524 1.772 -8.966 1.00 89.00 91 SER A CA 1
ATOM 707 C C . SER A 1 91 ? 7.838 0.361 -8.452 1.00 89.00 91 SER A C 1
ATOM 709 O O . SER A 1 91 ? 6.964 -0.300 -7.890 1.00 89.00 91 SER A O 1
ATOM 711 N N . HIS A 1 92 ? 9.092 -0.083 -8.571 1.00 89.88 92 HIS A N 1
ATOM 712 C CA . HIS A 1 92 ? 9.517 -1.391 -8.061 1.00 89.88 92 HIS A CA 1
ATOM 713 C C . HIS A 1 92 ? 9.570 -1.427 -6.530 1.00 89.88 92 HIS A C 1
ATOM 715 O O . HIS A 1 92 ? 9.129 -2.405 -5.928 1.00 89.88 92 HIS A O 1
ATOM 721 N N . ALA A 1 93 ? 10.054 -0.358 -5.892 1.00 92.50 93 ALA A N 1
ATOM 722 C CA . ALA A 1 93 ? 10.117 -0.256 -4.437 1.00 92.50 93 ALA A CA 1
ATOM 723 C C . ALA A 1 93 ? 8.722 -0.260 -3.791 1.00 92.50 93 ALA A C 1
ATOM 725 O O . ALA A 1 93 ? 8.528 -0.891 -2.755 1.00 92.50 93 ALA A O 1
ATOM 726 N N . ILE A 1 94 ? 7.734 0.403 -4.403 1.00 93.38 94 ILE A N 1
ATOM 727 C CA . ILE A 1 94 ? 6.334 0.378 -3.958 1.00 93.38 94 ILE A CA 1
ATOM 728 C C . ILE A 1 94 ? 5.817 -1.060 -3.957 1.00 93.38 94 ILE A C 1
ATOM 730 O O . ILE A 1 94 ? 5.282 -1.513 -2.949 1.00 93.38 94 ILE A O 1
ATOM 734 N N . ILE A 1 95 ? 5.999 -1.779 -5.068 1.00 93.44 95 ILE A N 1
ATOM 735 C CA . ILE A 1 95 ? 5.515 -3.155 -5.219 1.00 93.44 95 ILE A CA 1
ATOM 736 C C . ILE A 1 95 ? 6.207 -4.084 -4.230 1.00 93.44 95 ILE A C 1
ATOM 738 O O . ILE A 1 95 ? 5.520 -4.834 -3.543 1.00 93.44 95 ILE A O 1
ATOM 742 N N . GLY A 1 96 ? 7.536 -4.013 -4.125 1.00 94.12 96 GLY A N 1
ATOM 743 C CA . GLY A 1 96 ? 8.303 -4.809 -3.166 1.00 94.12 96 GLY A CA 1
ATOM 744 C C . GLY A 1 96 ? 7.794 -4.609 -1.740 1.00 94.12 96 GLY A C 1
ATOM 745 O O . GLY A 1 96 ? 7.362 -5.567 -1.107 1.00 94.12 96 GLY A O 1
ATOM 746 N N . ASN A 1 97 ? 7.703 -3.354 -1.291 1.00 95.25 97 ASN A N 1
ATOM 747 C CA . ASN A 1 97 ? 7.195 -3.032 0.043 1.00 95.25 97 ASN A CA 1
ATOM 748 C C . ASN A 1 97 ? 5.751 -3.508 0.260 1.00 95.25 97 ASN A C 1
ATOM 750 O O . ASN A 1 97 ? 5.430 -4.032 1.322 1.00 95.25 97 ASN A O 1
ATOM 754 N N . MET A 1 98 ? 4.861 -3.344 -0.724 1.00 95.25 98 MET A N 1
ATOM 755 C CA . MET A 1 98 ? 3.484 -3.834 -0.609 1.00 95.25 98 MET A CA 1
ATOM 756 C C . MET A 1 98 ? 3.426 -5.360 -0.487 1.00 95.25 98 MET A C 1
ATOM 758 O O . MET A 1 98 ? 2.648 -5.878 0.312 1.00 95.25 98 MET A O 1
ATOM 762 N N . LEU A 1 99 ? 4.243 -6.087 -1.252 1.00 95.31 99 LEU A N 1
ATOM 763 C CA . LEU A 1 99 ? 4.314 -7.546 -1.178 1.00 95.31 99 LEU A CA 1
ATOM 764 C C . LEU A 1 99 ? 4.878 -8.015 0.168 1.00 95.31 99 LEU A C 1
ATOM 766 O O . LEU A 1 99 ? 4.312 -8.936 0.757 1.00 95.31 99 LEU A O 1
ATOM 770 N N . ASP A 1 100 ? 5.910 -7.349 0.685 1.00 95.31 100 ASP A N 1
ATOM 771 C CA . ASP A 1 100 ? 6.478 -7.634 2.007 1.00 95.31 100 ASP A CA 1
ATOM 772 C C . ASP A 1 100 ? 5.439 -7.404 3.117 1.00 95.31 100 ASP A C 1
ATOM 774 O O . ASP A 1 100 ? 5.267 -8.238 4.009 1.00 95.31 100 ASP A O 1
ATOM 778 N N . ILE A 1 101 ? 4.664 -6.318 3.018 1.00 95.56 101 ILE A N 1
ATOM 779 C CA . ILE A 1 101 ? 3.560 -6.015 3.939 1.00 95.56 101 ILE A CA 1
ATOM 780 C C . ILE A 1 101 ? 2.467 -7.092 3.875 1.00 95.56 101 ILE A C 1
ATOM 782 O O . ILE A 1 101 ? 1.950 -7.508 4.911 1.00 95.56 101 ILE A O 1
ATOM 786 N N . LEU A 1 102 ? 2.108 -7.579 2.685 1.00 94.19 102 LEU A N 1
ATOM 787 C CA . LEU A 1 102 ? 1.103 -8.641 2.556 1.00 94.19 102 LEU A CA 1
ATOM 788 C C . LEU A 1 102 ? 1.577 -9.975 3.139 1.00 94.19 102 LEU A C 1
ATOM 790 O O . LEU A 1 102 ? 0.767 -10.712 3.696 1.00 94.19 102 LEU A O 1
ATOM 794 N N . GLN A 1 103 ? 2.864 -10.295 2.998 1.00 92.19 103 GLN A N 1
ATOM 795 C CA . GLN A 1 103 ? 3.443 -11.554 3.476 1.00 92.19 103 GLN A CA 1
ATOM 796 C C . GLN A 1 103 ? 3.773 -11.532 4.975 1.00 92.19 103 GLN A C 1
ATOM 798 O O . GLN A 1 103 ? 3.868 -12.590 5.606 1.00 92.19 103 GLN A O 1
ATOM 803 N N . SER A 1 104 ? 3.940 -10.346 5.563 1.00 92.12 104 SER A N 1
ATOM 804 C CA . SER A 1 104 ? 4.229 -10.205 6.985 1.00 92.12 104 SER A CA 1
ATOM 805 C C . SER A 1 104 ? 3.045 -10.647 7.846 1.00 92.12 104 SER A C 1
ATOM 807 O O . SER A 1 104 ? 1.937 -10.105 7.791 1.00 92.12 104 SER A O 1
ATOM 809 N N . LYS A 1 105 ? 3.314 -11.610 8.734 1.00 87.88 105 LYS A N 1
ATOM 810 C CA . LYS A 1 105 ? 2.343 -12.086 9.730 1.00 87.88 105 LYS A CA 1
ATOM 811 C C . LYS A 1 105 ? 1.908 -10.982 10.695 1.00 87.88 105 LYS A C 1
ATOM 813 O O . LYS A 1 105 ? 0.809 -11.060 11.234 1.00 87.88 105 LYS A O 1
ATOM 818 N N . GLU A 1 106 ? 2.737 -9.958 10.891 1.00 87.44 106 GLU A N 1
ATOM 819 C CA . GLU A 1 106 ? 2.464 -8.851 11.813 1.00 87.44 106 GLU A CA 1
ATOM 820 C C . GLU A 1 106 ? 1.274 -7.998 11.368 1.00 87.44 106 GLU A C 1
ATOM 822 O O . GLU A 1 106 ? 0.577 -7.417 12.198 1.00 87.44 106 GLU A O 1
ATOM 827 N N . HIS A 1 107 ? 0.997 -7.948 10.064 1.00 86.69 107 HIS A N 1
ATOM 828 C CA . HIS A 1 107 ? -0.111 -7.162 9.527 1.00 86.69 107 HIS A CA 1
ATOM 829 C C . HIS A 1 107 ? -1.430 -7.946 9.453 1.00 86.69 107 HIS A C 1
ATOM 831 O O . HIS A 1 107 ? -2.490 -7.354 9.243 1.00 86.69 107 HIS A O 1
ATOM 837 N N . GLY A 1 108 ? -1.396 -9.264 9.685 1.00 88.56 108 GLY A N 1
ATOM 838 C CA . GLY A 1 108 ? -2.582 -10.083 9.952 1.00 88.56 108 GLY A CA 1
ATOM 839 C C . GLY A 1 108 ? -3.626 -10.112 8.831 1.00 88.56 108 GLY A C 1
ATOM 840 O O . GLY A 1 108 ? -4.821 -10.228 9.122 1.00 88.56 108 GLY A O 1
ATOM 841 N N . PHE A 1 109 ? -3.207 -9.948 7.571 1.00 91.75 109 PHE A N 1
ATOM 842 C CA . PHE A 1 109 ? -4.106 -10.018 6.418 1.00 91.75 109 PHE A CA 1
ATOM 843 C C . PHE A 1 109 ? -4.677 -11.438 6.259 1.00 91.75 109 PHE A C 1
ATOM 845 O O . PHE A 1 109 ? -3.903 -12.399 6.284 1.00 91.75 109 PHE A O 1
ATOM 852 N N . PRO A 1 110 ? -5.998 -11.595 6.063 1.00 92.38 110 PRO A N 1
ATOM 853 C CA . PRO A 1 110 ? -6.591 -12.867 5.651 1.00 92.38 110 PRO A CA 1
ATOM 854 C C . PRO A 1 110 ? -5.996 -13.370 4.327 1.00 92.38 110 PRO A C 1
ATOM 856 O O . PRO A 1 110 ? -5.643 -12.564 3.469 1.00 92.38 110 PRO A O 1
ATOM 859 N N . THR A 1 111 ? -5.854 -14.686 4.155 1.00 92.56 111 THR A N 1
ATOM 860 C CA . THR A 1 111 ? -5.193 -15.277 2.973 1.00 92.56 111 THR A CA 1
ATOM 861 C C . THR A 1 111 ? -5.902 -14.929 1.664 1.00 92.56 111 THR A C 1
ATOM 863 O O . THR A 1 111 ? -5.248 -14.574 0.691 1.00 92.56 111 THR A O 1
ATOM 866 N N . ASP A 1 112 ? -7.231 -14.960 1.664 1.00 93.94 112 ASP A N 1
ATOM 867 C CA . ASP A 1 112 ? -8.078 -14.533 0.550 1.00 93.94 112 ASP A CA 1
ATOM 868 C C . ASP A 1 112 ? -7.811 -13.072 0.159 1.00 93.94 112 ASP A C 1
ATOM 870 O O . ASP A 1 112 ? -7.582 -12.772 -1.013 1.00 93.94 112 ASP A O 1
ATOM 874 N N . VAL A 1 113 ? -7.721 -12.179 1.148 1.00 92.94 113 VAL A N 1
ATOM 875 C CA . VAL A 1 113 ? -7.387 -10.765 0.924 1.00 92.94 113 VAL A CA 1
ATOM 876 C C . VAL A 1 113 ? -5.958 -10.610 0.397 1.00 92.94 113 VAL A C 1
ATOM 878 O O . VAL A 1 113 ? -5.717 -9.798 -0.493 1.00 92.94 113 VAL A O 1
ATOM 881 N N . GLN A 1 114 ? -4.992 -11.383 0.905 1.00 94.19 114 GLN A N 1
ATOM 882 C CA . GLN A 1 114 ? -3.617 -11.338 0.397 1.00 94.19 114 GLN A CA 1
ATOM 883 C C . GLN A 1 114 ? -3.549 -11.708 -1.085 1.00 94.19 114 GLN A C 1
ATOM 885 O O . GLN A 1 114 ? -2.848 -11.044 -1.848 1.00 94.19 114 GLN A O 1
ATOM 890 N N . ASP A 1 115 ? -4.258 -12.760 -1.487 1.00 94.56 115 ASP A N 1
ATOM 891 C CA . ASP A 1 115 ? -4.258 -13.247 -2.864 1.00 94.56 115 ASP A CA 1
ATOM 892 C C . ASP A 1 115 ? -4.945 -12.258 -3.815 1.00 94.56 115 ASP A C 1
ATOM 894 O O . ASP A 1 115 ? -4.423 -11.974 -4.900 1.00 94.56 115 ASP A O 1
ATOM 898 N N 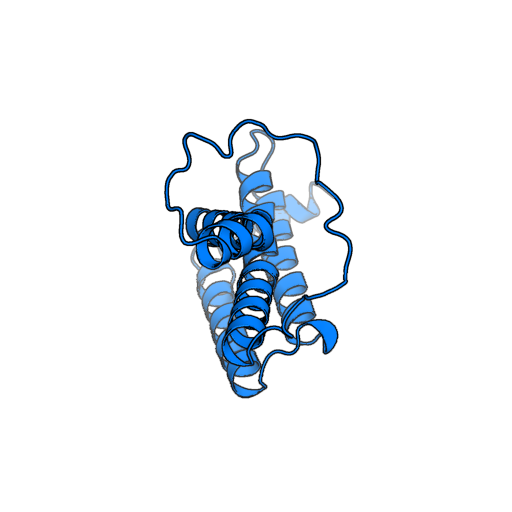. GLU A 1 116 ? -6.064 -11.667 -3.390 1.00 95.69 116 GLU A N 1
ATOM 899 C CA . GLU A 1 116 ? -6.769 -10.641 -4.159 1.00 95.69 116 GLU A CA 1
ATOM 900 C C . GLU A 1 116 ? -5.907 -9.385 -4.338 1.00 95.69 116 GLU A C 1
ATOM 902 O O . GLU A 1 116 ? -5.670 -8.942 -5.465 1.00 95.69 116 GLU A O 1
ATOM 907 N N . VAL A 1 117 ? -5.348 -8.848 -3.249 1.00 94.19 117 VAL A N 1
ATOM 908 C CA . VAL A 1 117 ? -4.506 -7.646 -3.315 1.00 94.19 117 VAL A CA 1
ATOM 909 C C . VAL A 1 117 ? -3.239 -7.914 -4.128 1.00 94.19 117 VAL A C 1
ATOM 911 O O . VAL A 1 117 ? -2.849 -7.076 -4.940 1.00 94.19 117 VAL A O 1
ATOM 914 N N . ARG A 1 118 ? -2.618 -9.092 -3.993 1.00 95.31 118 ARG A N 1
ATOM 915 C CA . ARG A 1 118 ? -1.465 -9.484 -4.818 1.00 95.31 118 ARG A CA 1
ATOM 916 C C . ARG A 1 118 ? -1.819 -9.507 -6.304 1.00 95.31 118 ARG A C 1
ATOM 918 O O . ARG A 1 118 ? -1.037 -9.030 -7.125 1.00 95.31 118 ARG A O 1
ATOM 925 N N . THR A 1 119 ? -2.997 -10.022 -6.647 1.00 95.75 119 THR A N 1
ATOM 926 C CA . THR A 1 119 ? -3.493 -10.036 -8.029 1.00 95.75 119 THR A CA 1
ATOM 927 C C . THR A 1 119 ? -3.649 -8.616 -8.569 1.00 95.75 119 THR A C 1
ATOM 929 O O . THR A 1 119 ? -3.177 -8.329 -9.669 1.00 95.75 119 THR A O 1
ATOM 932 N N . ILE A 1 120 ? -4.223 -7.708 -7.775 1.00 94.19 120 ILE A N 1
ATOM 933 C CA . ILE A 1 120 ? -4.367 -6.291 -8.135 1.00 94.19 120 ILE A CA 1
ATOM 934 C C . ILE A 1 120 ? -2.995 -5.633 -8.328 1.00 94.19 120 ILE A C 1
ATOM 936 O O . ILE A 1 120 ? -2.779 -4.966 -9.338 1.00 94.19 120 ILE A O 1
ATOM 940 N N . ILE A 1 121 ? -2.046 -5.852 -7.410 1.00 93.38 121 ILE A N 1
ATOM 941 C CA . ILE A 1 121 ? -0.688 -5.294 -7.502 1.00 93.38 121 ILE A CA 1
ATOM 942 C C . ILE A 1 121 ? -0.016 -5.727 -8.808 1.00 93.38 121 ILE A C 1
ATOM 944 O O . ILE A 1 121 ? 0.511 -4.883 -9.533 1.00 93.38 121 ILE A O 1
ATOM 948 N N . TYR A 1 122 ? -0.051 -7.020 -9.139 1.00 92.44 122 TYR A N 1
ATOM 949 C CA . TYR A 1 122 ? 0.564 -7.510 -10.373 1.00 92.44 122 TYR A CA 1
ATOM 950 C C . TYR A 1 122 ? -0.155 -7.034 -11.628 1.00 92.44 122 TYR A C 1
ATOM 952 O O . TYR A 1 122 ? 0.506 -6.715 -12.615 1.00 92.44 122 TYR A O 1
ATOM 960 N N . TYR A 1 123 ? -1.485 -6.961 -11.596 1.00 92.81 123 TYR A N 1
ATOM 961 C CA . TYR A 1 123 ? -2.266 -6.397 -12.688 1.00 92.81 123 TYR A CA 1
ATOM 962 C C . TYR A 1 123 ? -1.842 -4.946 -12.960 1.00 92.81 123 TYR A C 1
ATOM 964 O O . TYR A 1 123 ? -1.404 -4.632 -14.066 1.00 92.81 123 TYR A O 1
ATOM 972 N N . CYS A 1 124 ? -1.854 -4.094 -11.930 1.00 88.75 124 CYS A N 1
ATOM 973 C CA . CYS A 1 124 ? -1.444 -2.695 -12.033 1.00 88.75 124 CYS A CA 1
ATOM 974 C C . CYS A 1 124 ? 0.015 -2.547 -12.479 1.00 88.75 124 CYS A C 1
ATOM 976 O O . CYS A 1 124 ? 0.321 -1.725 -13.339 1.00 88.75 124 CYS A O 1
ATOM 978 N N . HIS A 1 125 ? 0.924 -3.361 -11.936 1.00 89.50 125 HIS A N 1
ATOM 979 C CA . HIS A 1 125 ? 2.318 -3.368 -12.369 1.00 89.50 125 HIS A CA 1
ATOM 980 C C . HIS A 1 125 ? 2.450 -3.690 -13.859 1.00 89.50 125 HIS A C 1
ATOM 982 O O . HIS A 1 125 ? 3.177 -3.007 -14.574 1.00 89.50 125 HIS A O 1
ATOM 988 N N . ASN A 1 126 ? 1.747 -4.714 -14.341 1.00 89.44 126 ASN A N 1
ATOM 989 C CA . ASN A 1 126 ? 1.848 -5.141 -15.731 1.00 89.44 126 ASN A CA 1
ATOM 990 C C . ASN A 1 126 ? 1.229 -4.125 -16.699 1.00 89.44 126 ASN A C 1
ATOM 992 O O . ASN A 1 126 ? 1.777 -3.940 -17.784 1.00 89.44 126 ASN A O 1
ATOM 996 N N . GLU A 1 127 ? 0.156 -3.434 -16.303 1.00 88.88 127 GLU A N 1
ATOM 997 C CA . GLU A 1 127 ? -0.418 -2.330 -17.085 1.00 88.88 127 GLU A CA 1
ATOM 998 C C . GLU A 1 127 ? 0.529 -1.132 -17.218 1.00 88.88 127 GLU A C 1
ATOM 1000 O O . GLU A 1 127 ? 0.493 -0.421 -18.222 1.00 88.88 127 GLU A O 1
ATOM 1005 N N . ILE A 1 128 ? 1.388 -0.895 -16.225 1.00 84.31 128 ILE A N 1
ATOM 1006 C CA . ILE A 1 128 ? 2.275 0.272 -16.211 1.00 84.31 128 ILE A CA 1
ATOM 1007 C C . ILE A 1 128 ? 3.653 -0.080 -16.785 1.00 84.31 128 ILE A C 1
ATOM 1009 O O . ILE A 1 128 ? 4.105 0.569 -17.723 1.00 84.31 128 ILE A O 1
ATOM 1013 N N . MET A 1 129 ? 4.306 -1.114 -16.255 1.00 83.44 129 MET A N 1
ATOM 1014 C CA . MET A 1 129 ? 5.714 -1.458 -16.513 1.00 83.44 129 MET A CA 1
ATOM 1015 C C . MET A 1 129 ? 5.909 -2.783 -17.265 1.00 83.44 129 MET A C 1
ATOM 1017 O O . MET A 1 129 ? 7.031 -3.114 -17.655 1.00 83.44 129 MET A O 1
ATOM 1021 N N . GLY A 1 130 ? 4.847 -3.570 -17.468 1.00 83.06 130 GLY A N 1
ATOM 1022 C CA . GLY A 1 130 ? 4.924 -4.828 -18.217 1.00 83.06 130 GLY A CA 1
ATOM 1023 C C . GLY A 1 130 ? 5.301 -4.603 -19.683 1.00 83.06 130 GLY A C 1
ATOM 1024 O O . GLY A 1 130 ? 5.228 -3.494 -20.179 1.00 83.06 130 GLY A O 1
ATOM 1025 N N . LYS A 1 131 ? 5.654 -5.651 -20.436 1.00 80.56 131 LYS A N 1
ATOM 1026 C CA . LYS A 1 131 ? 6.101 -5.525 -21.848 1.00 80.56 131 LYS A CA 1
ATOM 1027 C C . LYS A 1 131 ? 5.109 -4.822 -22.794 1.00 80.56 131 LYS A C 1
ATOM 1029 O O . LYS A 1 131 ? 5.498 -4.409 -23.880 1.00 80.56 131 LYS A O 1
ATOM 1034 N N . GLN A 1 132 ? 3.835 -4.755 -22.413 1.00 81.25 132 GLN A N 1
ATOM 1035 C CA . GLN A 1 132 ? 2.762 -4.055 -23.131 1.00 81.25 132 GLN A CA 1
ATOM 1036 C C . GLN A 1 132 ? 2.201 -2.872 -22.323 1.00 81.25 132 GLN A C 1
ATOM 1038 O O . GLN A 1 132 ? 1.156 -2.329 -22.667 1.00 81.25 132 GLN A O 1
ATOM 1043 N N . GLY A 1 133 ? 2.862 -2.512 -21.224 1.00 81.19 133 GLY A N 1
ATOM 1044 C CA . GLY A 1 133 ? 2.430 -1.472 -20.310 1.00 81.19 133 GLY A CA 1
ATOM 1045 C C . GLY A 1 133 ? 2.692 -0.074 -20.857 1.00 81.19 133 GLY A C 1
ATOM 1046 O O . GLY A 1 133 ? 3.555 0.134 -21.711 1.00 81.19 133 GLY A O 1
ATOM 1047 N N . GLN A 1 134 ? 1.948 0.900 -20.343 1.00 81.62 134 GLN A N 1
ATOM 1048 C CA . GLN A 1 134 ? 1.959 2.280 -20.839 1.00 81.62 134 GLN A CA 1
ATOM 1049 C C . GLN A 1 134 ? 3.327 2.962 -20.724 1.00 81.62 134 GLN A C 1
ATOM 1051 O O . GLN A 1 134 ? 3.671 3.798 -21.558 1.00 81.62 134 GLN A O 1
ATOM 1056 N N . LEU A 1 135 ? 4.101 2.613 -19.697 1.00 77.12 135 LEU A N 1
ATOM 1057 C CA . LEU A 1 135 ? 5.423 3.173 -19.426 1.00 77.12 135 LEU A CA 1
ATOM 1058 C C . LEU A 1 135 ? 6.550 2.204 -19.804 1.00 77.12 135 LEU A C 1
ATOM 1060 O O . LEU A 1 135 ? 7.705 2.430 -19.447 1.00 77.12 135 LEU A O 1
ATOM 1064 N N . TYR A 1 136 ? 6.254 1.138 -20.553 1.00 78.06 136 TYR A N 1
ATOM 1065 C CA . TYR A 1 136 ? 7.290 0.242 -21.049 1.00 78.06 136 TYR A CA 1
ATOM 1066 C C . TYR A 1 136 ? 8.127 0.932 -22.119 1.00 78.06 136 TYR A C 1
ATOM 1068 O O . TYR A 1 136 ? 7.781 0.983 -23.299 1.00 78.06 136 TYR A O 1
ATOM 1076 N N . SER A 1 137 ? 9.260 1.474 -21.690 1.00 81.81 137 SER A N 1
ATOM 1077 C CA . SER A 1 137 ? 10.243 2.079 -22.571 1.00 81.81 137 SER A CA 1
ATOM 1078 C C . SER A 1 137 ? 11.653 1.810 -22.050 1.00 81.81 137 SER A C 1
ATOM 1080 O O . SER A 1 137 ? 11.895 1.946 -20.846 1.00 81.81 137 SER A O 1
ATOM 1082 N N . PRO A 1 138 ? 12.617 1.489 -22.935 1.00 83.06 138 PRO A N 1
ATOM 1083 C CA . PRO A 1 138 ? 14.021 1.343 -22.560 1.00 83.06 138 PRO A CA 1
ATOM 1084 C C . PRO A 1 138 ? 14.595 2.567 -21.839 1.00 83.06 138 PRO A C 1
ATOM 1086 O O . PRO A 1 138 ? 15.574 2.422 -21.115 1.00 83.06 138 PRO A O 1
ATOM 1089 N N . ILE A 1 139 ? 13.987 3.753 -22.005 1.00 83.75 139 ILE A N 1
ATOM 1090 C CA . ILE A 1 139 ? 14.433 4.989 -21.351 1.00 83.75 139 ILE A CA 1
ATOM 1091 C C . ILE A 1 139 ? 14.440 4.863 -19.826 1.00 83.75 139 ILE A C 1
ATOM 1093 O O . ILE A 1 139 ? 15.392 5.300 -19.198 1.00 83.75 139 ILE A O 1
ATOM 1097 N N . TYR A 1 140 ? 13.441 4.206 -19.233 1.00 83.38 140 TYR A N 1
ATOM 1098 C CA . TYR A 1 140 ? 13.340 4.060 -17.782 1.00 83.38 140 TYR A CA 1
ATOM 1099 C C . TYR A 1 140 ? 14.499 3.231 -17.226 1.00 83.38 140 TYR A C 1
ATOM 1101 O O . TYR A 1 140 ? 15.174 3.652 -16.291 1.00 83.38 140 TYR A O 1
ATOM 1109 N N . LEU A 1 141 ? 14.786 2.088 -17.857 1.00 81.19 141 LEU A N 1
ATOM 1110 C CA . LEU A 1 141 ? 15.902 1.227 -17.467 1.00 81.19 141 LEU A CA 1
ATOM 1111 C C . LEU A 1 141 ? 17.258 1.895 -17.741 1.00 81.19 141 LEU A C 1
ATOM 1113 O O . LEU A 1 141 ? 18.173 1.796 -16.927 1.00 81.19 141 LEU A O 1
ATOM 1117 N N . ALA A 1 142 ? 17.382 2.594 -18.872 1.00 85.31 142 ALA A N 1
ATOM 1118 C CA . ALA A 1 142 ? 18.597 3.312 -19.232 1.00 85.31 142 ALA A CA 1
ATOM 1119 C C . ALA A 1 142 ? 18.904 4.446 -18.243 1.00 85.31 142 ALA A C 1
ATOM 1121 O O . ALA A 1 142 ? 20.042 4.553 -17.803 1.00 85.31 142 ALA A O 1
ATOM 1122 N N . THR A 1 143 ? 17.914 5.254 -17.847 1.00 85.12 143 THR A N 1
ATOM 1123 C CA . THR A 1 143 ? 18.116 6.331 -16.864 1.00 85.12 143 THR A CA 1
ATOM 1124 C C . THR A 1 143 ? 18.558 5.782 -15.511 1.00 85.12 143 THR A C 1
ATOM 1126 O O . THR A 1 143 ? 19.500 6.320 -14.943 1.00 85.12 143 THR A O 1
ATOM 1129 N N . VAL A 1 144 ? 17.961 4.684 -15.028 1.00 86.00 144 VAL A N 1
ATOM 1130 C CA . VAL A 1 144 ? 18.413 4.032 -13.781 1.00 86.00 144 VAL A CA 1
ATOM 1131 C C . VAL A 1 144 ? 19.860 3.562 -13.884 1.00 86.00 144 VAL A C 1
ATOM 1133 O O . VAL A 1 144 ? 20.635 3.738 -12.955 1.00 86.00 144 VAL A O 1
ATOM 1136 N N . TYR A 1 145 ? 20.245 2.967 -15.013 1.00 85.06 145 TYR A N 1
ATOM 1137 C CA . TYR A 1 145 ? 21.613 2.484 -15.198 1.00 85.06 145 TYR A CA 1
ATOM 1138 C C . TYR A 1 145 ? 22.641 3.624 -15.293 1.00 85.06 145 TYR A C 1
ATOM 1140 O O . TYR A 1 145 ? 23.786 3.467 -14.875 1.00 85.06 145 TYR A O 1
ATOM 1148 N N . LEU A 1 146 ? 22.246 4.760 -15.873 1.00 86.69 146 LEU A N 1
ATOM 1149 C CA . LEU A 1 146 ? 23.114 5.921 -16.078 1.00 86.69 146 LEU A CA 1
ATOM 1150 C C . LEU A 1 146 ? 23.231 6.818 -14.835 1.00 86.69 146 LEU A C 1
ATOM 1152 O O . LEU A 1 146 ? 24.230 7.524 -14.717 1.00 86.69 146 LEU A O 1
ATOM 1156 N N . ASN A 1 147 ? 22.255 6.761 -13.924 1.00 76.88 147 ASN A N 1
ATOM 1157 C CA . ASN A 1 147 ? 22.219 7.504 -12.662 1.00 76.88 147 ASN A CA 1
ATOM 1158 C C . ASN A 1 147 ? 22.140 6.526 -11.463 1.00 76.88 147 ASN A C 1
ATOM 1160 O O . ASN A 1 147 ? 21.049 6.356 -10.912 1.00 76.88 147 ASN A O 1
ATOM 1164 N N . PRO A 1 148 ? 23.250 5.846 -11.098 1.00 61.88 148 PRO A N 1
ATOM 1165 C CA . PRO A 1 148 ? 23.293 4.910 -9.970 1.00 61.88 148 PRO A CA 1
ATOM 1166 C C . PRO A 1 148 ? 23.222 5.588 -8.595 1.00 61.88 148 PRO A C 1
ATOM 1168 O O . PRO A 1 148 ? 23.725 6.728 -8.455 1.00 61.88 148 PRO A O 1
#

Radius of gyration: 20.74 Å; chains: 1; bounding box: 45×39×60 Å

Foldseek 3Di:
DLVVLVVLVVCLVCVVVVVVCVVVVPPPPVVVVPDPDDDPPDPDDDDDDDPVRVVVSLVSLLSNQLCVLVSVLVVVCPDPPHDLQSVLVSLVSSLVSNLVSLPDVVSVDDPVRSVVVNVVSVVVCCCDDNCPHPPPDVVSVVVNVVPD

Organism: Armillaria gallica (NCBI:txid47427)

Secondary structure (DSSP, 8-state):
-HHHHHHHHHHHHHHHHHHHHHHHT---TTTTT---S-----SS--PPPPHHHHHHHHHHHHHHHHHHHHHHHHHHHTSTT--HHHHHHHHHHHHHHHHHHHH-GGG---HHHHHHHHHHHHHHHHHHHSTTSTT--HHHHHHHHH--

pLDDT: mean 82.11, std 15.77, range [39.94, 95.75]